Protein AF-A0A088CDV3-F1 (afdb_monomer)

InterPro domains:
  IPR012901 Carnosine N-methyltransferase [PF07942] (1-66)
  IPR012901 Carnosine N-methyltransferase [PTHR12303] (1-67)
  IPR012901 Carnosine N-methyltransferase [SM01296] (2-67)
  IPR029063 S-adenosyl-L-methionine-dependent methyltransferase superfamily [SSF53335] (2-52)

Solvent-accessible surface area (backbone atoms only — not comparable to full-atom values): 4129 Å² total; per-residue (Å²): 114,34,69,62,49,79,43,65,73,47,66,22,71,38,46,47,39,65,59,53,51,52,48,55,58,69,41,34,38,94,90,36,46,80,48,78,51,66,73,80,67,49,71,39,75,82,46,87,49,101,76,58,53,66,53,54,84,69,52,76,69,52,50,67,71,75,106

Nearest PDB structures (foldseek):
  5yf0-assembly1_A  TM=9.699E-01  e=1.307E-05  Homo sapiens
  5yf2-assembly1_B  TM=9.684E-01  e=4.162E-05  Homo sapiens
  4l6h-assembly1_A  TM=3.988E-01  e=1.600E+00  Candida albicans SC5314
  3pph-assembly2_B  TM=3.477E-01  e=2.954E+00  Candida albicans

Radius of gyration: 12.98 Å; Cα contacts (8 Å, |Δi|>4): 86; chains: 1; bounding box: 30×23×34 Å

Foldseek 3Di:
DDLEDEEEQHLLADLDSLVVVVVRVVVHDVNRYYHYHDDNNRPCPPVPDPVPSRHDRDDPVVVVVSD

pLDDT: mean 93.29, std 9.16, range [62.28, 98.75]

Sequence (67 aa):
AWDAVVTCFFLDTAHNIVEYIEIISKVLKDGGVWINLGPLLYHFADSYGPDDDMSIELSLEDVKRVA

Mean predicted aligned error: 3.61 Å

Structure (mmCIF, N/CA/C/O backbone):
data_AF-A0A088CDV3-F1
#
_entry.id   AF-A0A088CDV3-F1
#
loop_
_atom_site.group_PDB
_atom_site.id
_atom_site.type_symbol
_atom_site.label_atom_id
_atom_site.label_alt_id
_atom_site.label_comp_id
_atom_site.label_asym_id
_atom_site.label_entity_id
_atom_site.label_seq_id
_atom_site.pdbx_PDB_ins_code
_atom_site.Cartn_x
_atom_site.Cartn_y
_atom_site.Cartn_z
_atom_site.occupancy
_atom_site.B_iso_or_equiv
_atom_site.auth_seq_id
_atom_site.auth_comp_id
_atom_site.auth_asym_id
_atom_site.auth_atom_id
_atom_site.pdbx_PDB_model_num
ATOM 1 N N . ALA A 1 1 ? -7.711 12.079 12.407 1.00 93.38 1 ALA A N 1
ATOM 2 C CA . ALA A 1 1 ? -7.463 10.642 12.214 1.00 93.38 1 ALA A CA 1
ATOM 3 C C . ALA A 1 1 ? -8.667 10.030 11.510 1.00 93.38 1 ALA A C 1
ATOM 5 O O . ALA A 1 1 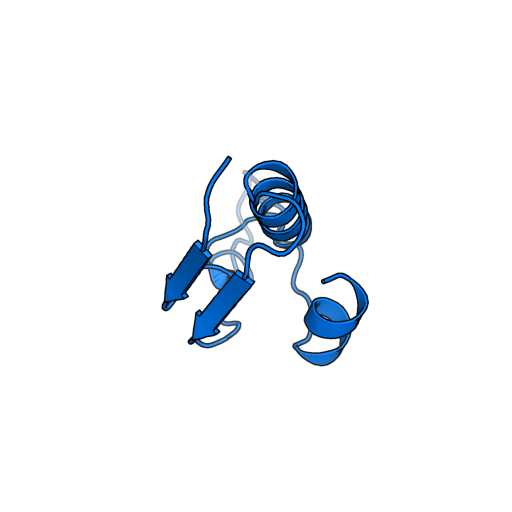? -9.769 10.539 11.705 1.00 93.38 1 ALA A O 1
ATOM 6 N N . TRP A 1 2 ? -8.458 9.000 10.695 1.00 98.56 2 TRP A N 1
ATOM 7 C CA . TRP A 1 2 ? -9.485 8.340 9.886 1.00 98.56 2 TRP A CA 1
ATOM 8 C C . TRP A 1 2 ? -9.857 6.979 10.469 1.00 98.56 2 TRP A C 1
ATOM 10 O O . TRP A 1 2 ? -9.001 6.275 11.003 1.00 98.56 2 TRP A O 1
ATOM 20 N N . ASP A 1 3 ? -11.129 6.600 10.343 1.00 98.69 3 ASP A N 1
ATOM 21 C CA . ASP A 1 3 ? -11.610 5.273 10.741 1.00 98.69 3 ASP A CA 1
ATOM 22 C C . ASP A 1 3 ? -11.136 4.170 9.793 1.00 98.69 3 ASP A C 1
ATOM 24 O O . ASP A 1 3 ? -10.885 3.043 10.222 1.00 98.69 3 ASP A O 1
ATOM 28 N N . ALA A 1 4 ? -11.014 4.506 8.511 1.00 98.62 4 ALA A N 1
ATOM 29 C CA . ALA A 1 4 ? -10.524 3.614 7.482 1.00 98.62 4 ALA A CA 1
ATOM 30 C C . ALA A 1 4 ? -9.770 4.383 6.394 1.00 98.62 4 ALA A C 1
ATOM 32 O O . ALA A 1 4 ? -10.110 5.526 6.081 1.00 98.62 4 ALA A O 1
ATOM 33 N N . VAL A 1 5 ? -8.793 3.721 5.781 1.00 98.75 5 VAL A N 1
ATOM 34 C CA . VAL A 1 5 ? -8.140 4.152 4.542 1.00 98.75 5 VAL A CA 1
ATOM 35 C C . VAL A 1 5 ? -8.303 3.032 3.522 1.00 98.75 5 VAL A C 1
ATOM 37 O O . VAL A 1 5 ? -8.078 1.865 3.838 1.00 98.75 5 VAL A O 1
ATOM 40 N N . VAL A 1 6 ? -8.713 3.376 2.302 1.00 98.69 6 VAL A N 1
ATOM 41 C CA . VAL A 1 6 ? -8.861 2.411 1.208 1.00 98.69 6 VAL A CA 1
ATOM 42 C C . VAL A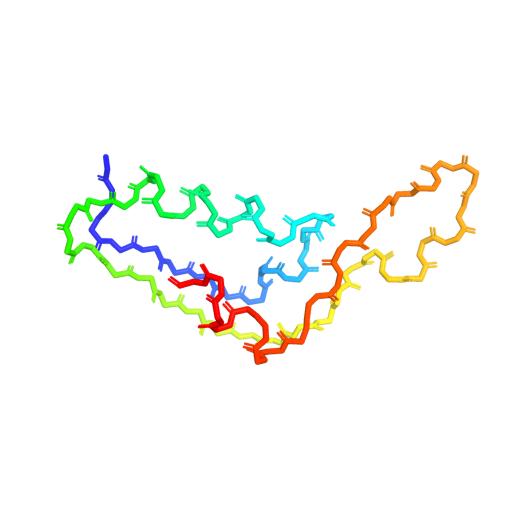 1 6 ? -8.002 2.856 0.039 1.00 98.69 6 VAL A C 1
ATOM 44 O O . VAL A 1 6 ? -8.188 3.955 -0.479 1.00 98.69 6 VAL A O 1
ATOM 47 N N . THR A 1 7 ? -7.076 2.001 -0.378 1.00 98.56 7 THR A N 1
ATOM 48 C CA . THR A 1 7 ? -6.222 2.221 -1.547 1.00 98.56 7 THR A CA 1
ATOM 49 C C . THR A 1 7 ? -6.614 1.236 -2.644 1.00 98.56 7 THR A C 1
ATOM 51 O O . THR A 1 7 ? -6.718 0.034 -2.402 1.00 98.56 7 THR A O 1
ATOM 54 N N . CYS A 1 8 ? -6.868 1.738 -3.853 1.00 98.50 8 CYS A N 1
ATOM 55 C CA . CYS A 1 8 ? -7.255 0.926 -5.004 1.00 98.50 8 CYS A CA 1
ATOM 56 C C . CYS A 1 8 ? -6.409 1.338 -6.211 1.00 98.50 8 CYS A C 1
ATOM 58 O O . CYS A 1 8 ? -6.538 2.481 -6.637 1.00 98.50 8 CYS A O 1
ATOM 60 N N . PHE A 1 9 ? -5.541 0.449 -6.718 1.00 97.94 9 PHE A N 1
ATOM 61 C CA . PHE A 1 9 ? -4.565 0.777 -7.782 1.00 97.94 9 PHE A CA 1
ATOM 62 C C . PHE A 1 9 ? -3.740 2.042 -7.461 1.00 97.94 9 PHE A C 1
ATOM 64 O O . PHE A 1 9 ? -3.660 2.968 -8.264 1.00 97.94 9 PHE A O 1
ATOM 71 N N . PHE A 1 10 ? -3.222 2.122 -6.230 1.00 98.44 10 PHE A N 1
ATOM 72 C CA . PHE A 1 10 ? -2.592 3.345 -5.718 1.00 98.44 10 PHE A CA 1
ATOM 73 C C . PHE A 1 10 ? -1.208 3.138 -5.099 1.00 98.44 10 PHE A C 1
ATOM 75 O O . PHE A 1 10 ? -0.353 4.002 -5.223 1.00 98.44 10 PHE A O 1
ATOM 82 N N . LEU A 1 11 ? -0.956 2.026 -4.403 1.00 97.75 11 LEU A N 1
ATOM 83 C CA . LEU A 1 11 ? 0.318 1.860 -3.689 1.00 97.75 11 LEU A CA 1
ATOM 84 C C . LEU A 1 11 ? 1.545 1.861 -4.603 1.00 97.75 11 LEU A C 1
ATOM 86 O O . LEU A 1 11 ? 2.622 2.282 -4.192 1.00 97.75 11 LEU A O 1
ATOM 90 N N . ASP A 1 12 ? 1.376 1.382 -5.824 1.00 96.56 12 ASP A N 1
ATOM 91 C CA . ASP A 1 12 ? 2.415 1.267 -6.834 1.00 96.56 12 ASP A CA 1
ATOM 92 C C . ASP A 1 12 ? 2.686 2.575 -7.591 1.00 96.56 12 ASP A C 1
ATOM 94 O O . ASP A 1 12 ? 3.603 2.635 -8.409 1.00 96.56 12 ASP A O 1
ATOM 98 N N . THR A 1 13 ? 1.969 3.656 -7.270 1.00 96.12 13 THR A N 1
ATOM 99 C CA . THR A 1 13 ? 2.266 5.003 -7.779 1.00 96.12 13 THR A CA 1
ATOM 1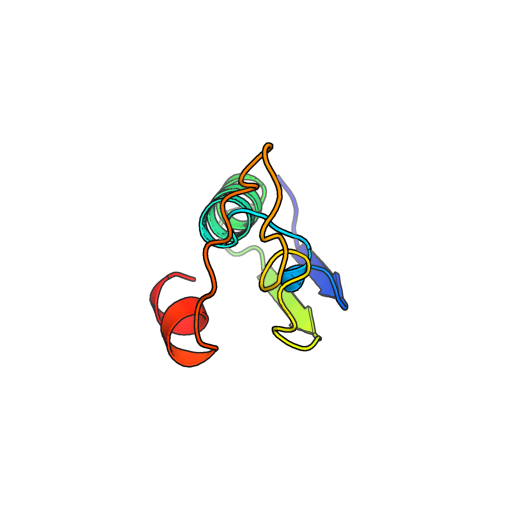00 C C . THR A 1 13 ? 3.312 5.741 -6.942 1.00 96.12 13 THR A C 1
ATOM 102 O O . THR A 1 13 ? 3.607 6.899 -7.224 1.00 96.12 13 THR A O 1
ATOM 105 N N . ALA A 1 14 ? 3.828 5.131 -5.872 1.00 95.25 14 ALA A N 1
ATOM 106 C CA . ALA A 1 14 ? 4.819 5.748 -5.001 1.00 95.25 14 ALA A CA 1
ATOM 107 C C . ALA A 1 14 ? 6.240 5.601 -5.568 1.00 95.25 14 ALA A C 1
ATOM 109 O O . ALA A 1 14 ? 6.617 4.531 -6.038 1.00 95.25 14 ALA A O 1
ATOM 110 N N . HIS A 1 15 ? 7.065 6.641 -5.412 1.00 94.31 15 HIS A N 1
ATOM 111 C CA . HIS A 1 15 ? 8.526 6.494 -5.487 1.00 94.31 15 HIS A CA 1
ATOM 112 C C . HIS A 1 15 ? 9.039 5.639 -4.325 1.00 94.31 15 HIS A C 1
ATOM 114 O O . HIS A 1 15 ? 9.903 4.789 -4.496 1.00 94.31 15 HIS A O 1
ATOM 120 N N . ASN A 1 16 ? 8.462 5.828 -3.137 1.00 94.81 16 ASN A N 1
ATOM 121 C CA . ASN A 1 16 ? 8.773 5.054 -1.948 1.00 94.81 16 ASN A CA 1
ATOM 122 C C . ASN A 1 16 ? 7.486 4.55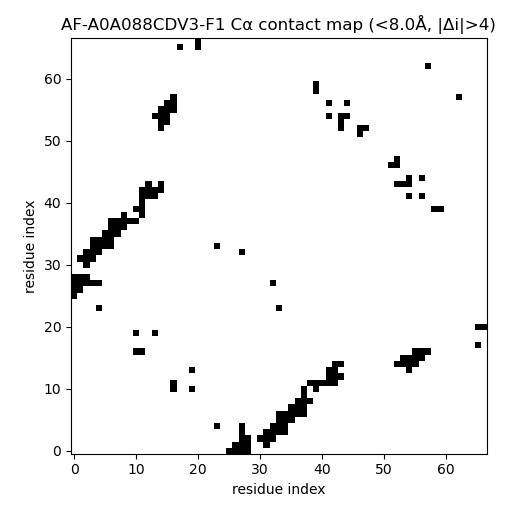7 -1.285 1.00 94.81 16 ASN A C 1
ATOM 124 O O . ASN A 1 16 ? 6.798 5.296 -0.580 1.00 94.81 16 ASN A O 1
ATOM 128 N N . ILE A 1 17 ? 7.160 3.281 -1.491 1.00 96.75 17 ILE A N 1
ATOM 129 C CA . ILE A 1 17 ? 5.956 2.669 -0.913 1.00 96.75 17 ILE A CA 1
ATOM 130 C C . ILE A 1 17 ? 5.965 2.664 0.626 1.00 96.75 17 ILE A C 1
ATOM 132 O O . ILE A 1 17 ? 4.900 2.702 1.243 1.00 96.75 17 ILE A O 1
ATOM 136 N N . VAL A 1 18 ? 7.142 2.671 1.264 1.00 97.00 18 VAL A N 1
ATOM 137 C CA . VAL A 1 18 ? 7.258 2.698 2.733 1.00 97.00 18 VAL A CA 1
ATOM 138 C C . VAL A 1 18 ? 6.714 4.012 3.292 1.00 97.00 18 VAL A C 1
ATOM 140 O O . VAL A 1 18 ? 6.004 4.000 4.294 1.00 97.00 18 VAL A O 1
ATOM 143 N N . GLU A 1 19 ? 6.947 5.133 2.607 1.00 96.94 19 GLU A N 1
ATOM 144 C CA . GLU A 1 19 ? 6.386 6.430 3.005 1.00 96.94 19 GLU A CA 1
ATOM 145 C C . GLU A 1 19 ? 4.859 6.427 2.948 1.00 96.94 19 GLU A C 1
ATOM 147 O O . GLU A 1 19 ? 4.207 6.944 3.856 1.00 96.94 19 GLU A O 1
ATOM 152 N N . TYR A 1 20 ? 4.269 5.799 1.926 1.00 98.00 20 TYR A N 1
ATOM 153 C CA . TYR A 1 20 ? 2.815 5.647 1.855 1.00 98.00 20 TYR A CA 1
ATOM 154 C C . TYR A 1 20 ? 2.293 4.839 3.046 1.00 98.00 20 TYR A C 1
ATOM 156 O O . TYR A 1 20 ? 1.350 5.281 3.701 1.00 98.00 20 TYR A O 1
ATOM 164 N N . ILE A 1 21 ? 2.925 3.708 3.378 1.00 97.94 21 ILE A N 1
ATOM 165 C CA . ILE A 1 21 ? 2.540 2.870 4.529 1.00 97.94 21 ILE A CA 1
ATOM 166 C C . ILE A 1 21 ? 2.634 3.665 5.840 1.00 97.94 21 ILE A C 1
ATOM 168 O O . ILE A 1 21 ? 1.694 3.656 6.639 1.00 97.94 21 ILE A O 1
ATOM 172 N N . GLU A 1 22 ? 3.722 4.411 6.046 1.00 98.00 22 GLU A N 1
ATOM 173 C CA . GLU A 1 22 ? 3.884 5.260 7.227 1.00 98.00 22 GLU A CA 1
ATOM 174 C C . GLU A 1 22 ? 2.796 6.329 7.333 1.00 98.00 22 GLU A C 1
ATOM 176 O O . GLU A 1 22 ? 2.269 6.569 8.421 1.00 98.00 22 GLU A O 1
ATOM 181 N N . ILE A 1 23 ? 2.470 7.000 6.225 1.00 98.31 23 ILE A N 1
ATOM 182 C CA . ILE A 1 23 ? 1.433 8.034 6.205 1.00 98.31 23 ILE A CA 1
ATOM 183 C C . ILE A 1 23 ? 0.077 7.407 6.509 1.00 98.31 23 ILE A C 1
ATOM 185 O O . ILE A 1 23 ? -0.641 7.931 7.358 1.00 98.31 23 ILE A O 1
ATOM 189 N N . ILE A 1 24 ? -0.258 6.278 5.880 1.00 98.44 24 ILE A N 1
ATOM 190 C CA . ILE A 1 24 ? -1.510 5.553 6.128 1.00 98.44 24 ILE A CA 1
ATOM 191 C C . ILE A 1 24 ? -1.628 5.196 7.616 1.00 98.44 24 ILE A C 1
ATOM 193 O O . ILE A 1 24 ? -2.653 5.493 8.230 1.00 98.44 24 ILE A O 1
ATOM 197 N N . SER A 1 25 ? -0.562 4.662 8.217 1.00 97.69 25 SER A N 1
ATOM 198 C CA . SER A 1 25 ? -0.503 4.365 9.654 1.00 97.69 25 SER A CA 1
ATOM 199 C C . SER A 1 25 ? -0.695 5.620 10.519 1.00 97.69 25 SER A C 1
ATOM 201 O O . SER A 1 25 ? -1.542 5.633 11.410 1.00 97.69 25 SER A O 1
ATOM 203 N N . LYS A 1 26 ? 0.004 6.723 10.208 1.00 98.38 26 LYS A N 1
ATOM 204 C CA . LYS A 1 26 ? -0.081 8.001 10.948 1.00 98.38 26 LYS A CA 1
ATOM 205 C C . LYS A 1 26 ? -1.464 8.650 10.886 1.00 98.38 26 LYS A C 1
ATOM 207 O O . LYS A 1 26 ? -1.857 9.341 11.827 1.00 98.38 26 LYS A O 1
ATOM 212 N N . VAL A 1 27 ? -2.176 8.517 9.767 1.00 98.56 27 VAL A N 1
ATOM 213 C CA . VAL A 1 27 ? -3.482 9.169 9.596 1.00 98.56 27 VAL A CA 1
ATOM 214 C C . VAL A 1 27 ? -4.635 8.323 10.127 1.00 98.56 27 VAL A C 1
ATOM 216 O O . VAL A 1 27 ? -5.702 8.883 10.396 1.00 98.56 27 VAL A O 1
ATOM 219 N N . LEU A 1 28 ?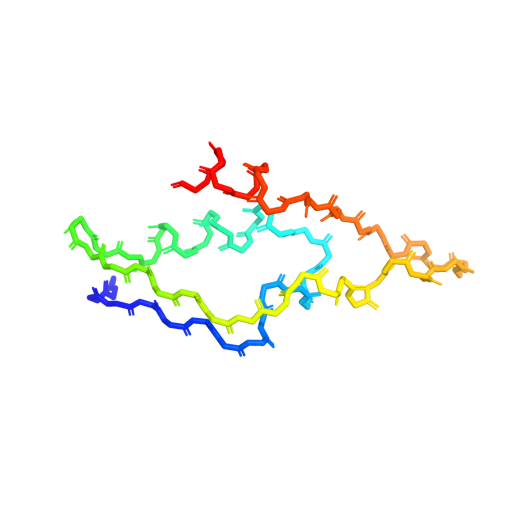 -4.451 7.012 10.293 1.00 98.69 28 LEU A N 1
ATOM 220 C CA . LEU A 1 28 ? -5.428 6.138 10.933 1.00 98.69 28 LEU A CA 1
ATOM 221 C C . LEU A 1 28 ? -5.523 6.419 12.435 1.00 98.69 28 LEU A C 1
ATOM 223 O O . LEU A 1 28 ? -4.563 6.809 13.093 1.00 98.69 28 LEU A O 1
ATOM 227 N N . LYS A 1 29 ? -6.724 6.250 12.985 1.00 98.31 29 LYS A N 1
ATOM 228 C CA . LYS A 1 29 ? -6.908 6.180 14.440 1.00 98.31 29 LYS A CA 1
ATOM 229 C C . LYS A 1 29 ? -6.394 4.835 14.966 1.00 98.31 29 LYS A C 1
ATOM 231 O O . LYS A 1 29 ? -6.350 3.862 14.212 1.00 98.31 29 LYS A O 1
ATOM 236 N N . ASP A 1 30 ? -6.155 4.735 16.270 1.00 97.06 30 ASP A N 1
ATOM 237 C CA . ASP A 1 30 ? -5.950 3.436 16.918 1.00 97.06 30 ASP A CA 1
ATOM 238 C C . ASP A 1 30 ? -7.152 2.512 16.655 1.00 97.06 30 ASP A C 1
ATOM 240 O O . ASP A 1 30 ? -8.311 2.876 16.882 1.00 97.06 30 ASP A O 1
ATOM 244 N N . GLY A 1 31 ? -6.877 1.317 16.126 1.00 97.12 31 GLY A N 1
ATOM 245 C CA . GLY A 1 31 ? -7.905 0.360 15.705 1.00 97.12 31 GLY A CA 1
ATOM 246 C C . GLY A 1 31 ? -8.641 0.725 14.407 1.00 97.12 31 GLY A C 1
ATOM 247 O O . GLY A 1 31 ? -9.622 0.065 14.065 1.00 97.12 31 GLY A O 1
ATOM 248 N N . GLY A 1 32 ? -8.210 1.767 13.692 1.00 98.31 32 GLY A N 1
ATOM 249 C CA . GLY A 1 32 ? -8.634 2.028 12.318 1.00 98.31 32 GLY A CA 1
ATOM 250 C C . GLY A 1 32 ? -8.125 0.951 11.357 1.00 98.31 32 GLY A C 1
ATOM 251 O O . GLY A 1 32 ? -7.190 0.214 11.670 1.00 98.31 32 GLY A O 1
ATOM 252 N N . VAL A 1 33 ? -8.754 0.842 10.187 1.00 98.38 33 VAL A N 1
ATOM 253 C CA . VAL A 1 33 ? -8.445 -0.225 9.222 1.00 98.38 33 VAL A CA 1
ATOM 254 C C . VAL A 1 33 ? -7.895 0.318 7.912 1.00 98.3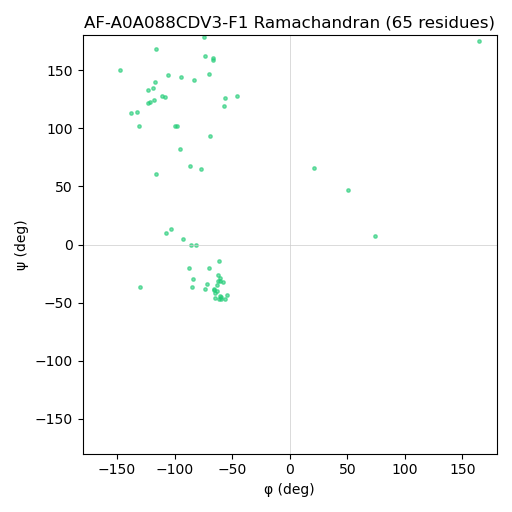8 33 VAL A C 1
ATOM 256 O O . VAL A 1 33 ? -8.396 1.293 7.359 1.00 98.38 33 VAL A O 1
ATOM 259 N N . TRP A 1 34 ? -6.893 -0.362 7.369 1.00 98.50 34 TRP A N 1
ATOM 260 C CA . TRP A 1 34 ? -6.423 -0.131 6.011 1.00 98.50 34 TRP A CA 1
ATOM 261 C C . TRP A 1 34 ? -6.821 -1.302 5.112 1.00 98.50 34 TRP A C 1
ATOM 263 O O . TRP A 1 34 ? -6.546 -2.458 5.429 1.00 98.50 34 TRP A O 1
ATOM 273 N N . ILE A 1 35 ? -7.480 -1.003 3.991 1.00 98.50 35 ILE A N 1
ATOM 274 C CA . ILE A 1 35 ? -7.842 -1.979 2.959 1.00 98.50 35 ILE A CA 1
ATOM 275 C C . ILE A 1 35 ? -7.136 -1.592 1.659 1.00 98.50 35 ILE A C 1
ATOM 277 O O . ILE A 1 35 ? -7.3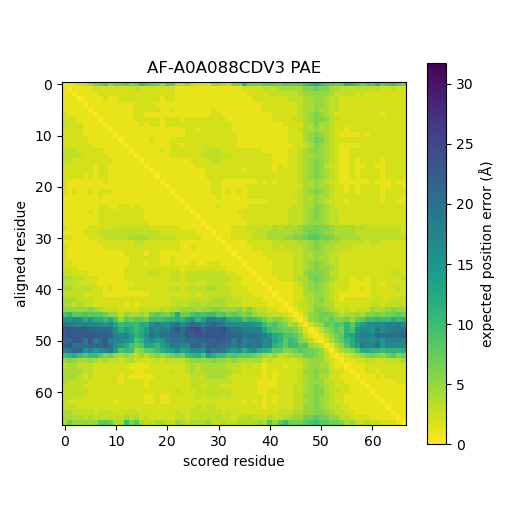16 -0.484 1.160 1.00 98.50 35 ILE A O 1
ATOM 281 N N . ASN A 1 36 ? -6.365 -2.516 1.089 1.00 98.44 36 ASN A N 1
ATOM 282 C CA . ASN A 1 36 ? -5.683 -2.321 -0.186 1.00 98.44 36 ASN A CA 1
ATOM 283 C C . ASN A 1 36 ? -6.157 -3.336 -1.233 1.00 98.44 36 ASN A C 1
ATOM 285 O O . ASN A 1 36 ? -6.217 -4.534 -0.949 1.00 98.44 36 ASN A O 1
ATOM 289 N N . LEU A 1 37 ? -6.435 -2.865 -2.449 1.00 98.38 37 LEU A N 1
ATOM 290 C CA . LEU A 1 37 ? -6.760 -3.701 -3.603 1.00 98.38 37 LEU A C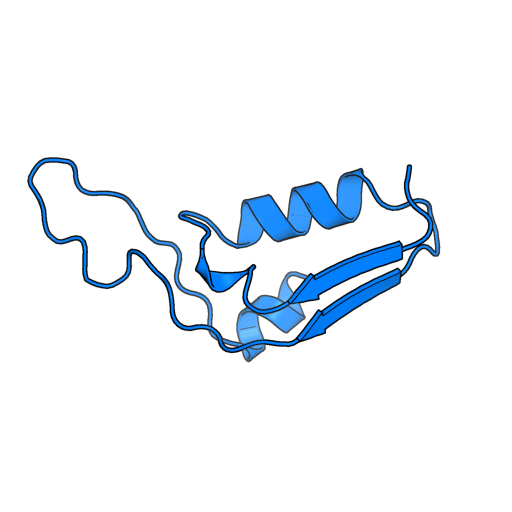A 1
ATOM 291 C C . LEU A 1 37 ? -6.046 -3.186 -4.859 1.00 98.38 37 LEU A C 1
ATOM 293 O O . LEU A 1 37 ? -6.364 -2.123 -5.379 1.00 98.38 37 LEU A O 1
ATOM 297 N N . GLY A 1 38 ? -5.110 -3.955 -5.395 1.00 97.56 38 GLY A N 1
ATOM 298 C CA . GLY A 1 38 ? -4.422 -3.586 -6.628 1.00 97.56 38 GLY A CA 1
ATOM 299 C C . GLY A 1 38 ? -3.157 -4.404 -6.854 1.00 97.56 38 GLY A C 1
ATOM 300 O O . GLY A 1 38 ? -2.797 -5.218 -5.995 1.00 97.56 38 GLY A O 1
ATOM 301 N N . PRO A 1 39 ? -2.508 -4.217 -8.012 1.00 97.69 39 PRO A N 1
ATOM 302 C CA . PRO A 1 39 ? -1.205 -4.801 -8.283 1.00 97.69 39 PRO A CA 1
ATOM 303 C C . PRO A 1 39 ? -0.089 -4.074 -7.511 1.00 97.69 39 PRO A C 1
ATOM 305 O O . PRO A 1 39 ? -0.330 -3.128 -6.762 1.00 97.69 39 PRO A O 1
ATOM 308 N N . LEU A 1 40 ? 1.138 -4.564 -7.689 1.00 97.00 40 LEU A N 1
ATOM 309 C CA . LEU A 1 40 ? 2.374 -3.864 -7.342 1.00 97.00 40 LEU A CA 1
ATOM 310 C C . LEU A 1 40 ? 3.157 -3.601 -8.636 1.00 97.00 40 LEU A C 1
ATOM 312 O O . LEU A 1 40 ? 4.235 -4.154 -8.839 1.00 97.00 40 LEU A O 1
ATOM 316 N N . LEU A 1 41 ? 2.551 -2.852 -9.563 1.00 96.56 41 LEU A N 1
ATOM 317 C CA . LEU A 1 41 ? 3.175 -2.476 -10.831 1.00 96.56 41 LEU A CA 1
ATOM 318 C C . LEU A 1 41 ? 3.807 -1.091 -10.674 1.00 96.56 41 LEU A C 1
ATOM 320 O O . LEU A 1 41 ? 3.189 -0.079 -11.002 1.00 96.56 41 LEU A O 1
ATOM 324 N N . TYR A 1 42 ? 5.014 -1.056 -10.108 1.00 95.31 42 TYR A N 1
ATOM 325 C CA . TYR A 1 42 ? 5.680 0.187 -9.725 1.00 95.31 42 TYR A CA 1
ATOM 326 C C . TYR A 1 42 ? 5.846 1.144 -10.904 1.00 95.31 42 TYR A C 1
ATOM 328 O O . TYR A 1 42 ? 6.513 0.834 -11.890 1.00 95.31 42 TYR A O 1
ATOM 336 N N . HIS A 1 43 ? 5.240 2.326 -10.779 1.00 91.81 43 HIS A N 1
ATOM 337 C CA . HIS A 1 43 ? 5.127 3.302 -11.863 1.00 91.81 43 HIS A CA 1
ATOM 338 C C . HIS A 1 43 ? 6.483 3.795 -12.383 1.00 91.81 43 HIS A C 1
ATOM 340 O O . HIS A 1 43 ? 6.599 4.148 -13.553 1.00 91.81 43 HIS A O 1
ATOM 346 N N . PHE A 1 44 ? 7.498 3.798 -11.517 1.00 91.75 44 PHE A N 1
ATOM 347 C CA . PHE A 1 44 ? 8.823 4.350 -11.794 1.00 91.75 44 PHE A CA 1
ATOM 348 C C . PHE A 1 44 ? 9.912 3.281 -11.983 1.00 91.75 44 PHE A C 1
ATOM 350 O O . PHE A 1 44 ? 11.083 3.635 -12.061 1.00 91.75 44 PHE A O 1
ATOM 357 N N . ALA A 1 45 ? 9.552 1.994 -12.082 1.00 87.69 45 ALA A N 1
ATOM 358 C CA . ALA A 1 45 ? 10.533 0.903 -12.164 1.00 87.69 45 ALA A CA 1
ATOM 359 C C . ALA A 1 45 ? 11.467 0.997 -13.388 1.00 87.69 45 ALA A C 1
ATOM 361 O O . ALA A 1 45 ? 12.636 0.622 -13.328 1.00 87.69 45 ALA A O 1
ATOM 362 N N . ASP A 1 46 ? 10.960 1.552 -14.494 1.00 84.94 46 ASP A N 1
ATOM 363 C CA . ASP A 1 46 ? 11.697 1.708 -15.754 1.00 84.94 46 ASP A CA 1
ATOM 364 C C . ASP A 1 46 ? 12.192 3.150 -15.998 1.00 84.94 46 ASP A C 1
ATOM 366 O O . ASP A 1 46 ? 12.593 3.499 -17.116 1.00 84.94 46 ASP A O 1
ATOM 370 N N . SER A 1 47 ? 12.161 4.017 -14.979 1.00 81.88 47 SER A N 1
ATOM 371 C CA . SER A 1 47 ? 12.553 5.429 -15.085 1.00 81.88 47 SER A CA 1
ATOM 372 C C . SER A 1 47 ? 14.077 5.615 -15.116 1.00 81.88 47 SER A C 1
ATOM 374 O O . SER A 1 47 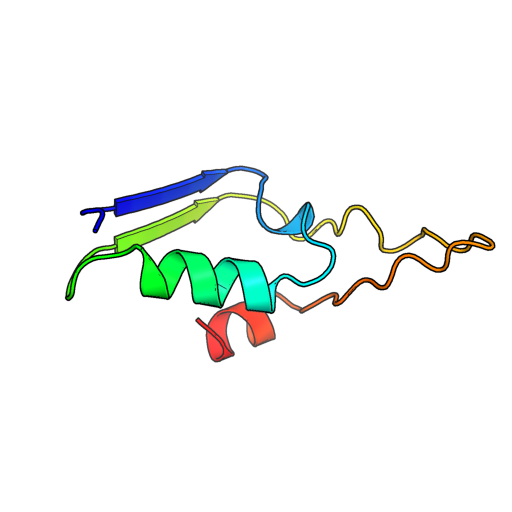? 14.667 6.240 -14.244 1.00 81.88 47 SER A O 1
ATOM 376 N N . TYR A 1 48 ? 14.740 5.111 -16.158 1.00 67.06 48 TYR A N 1
ATOM 377 C CA . TYR A 1 48 ? 16.180 5.287 -16.386 1.00 67.06 48 TYR A CA 1
ATOM 378 C C . TYR A 1 48 ? 16.462 6.592 -17.155 1.00 67.06 48 TYR A C 1
ATOM 380 O O . TYR A 1 48 ? 16.833 6.580 -18.332 1.00 67.06 48 TYR A O 1
ATOM 388 N N . GLY A 1 49 ? 16.215 7.737 -16.516 1.00 65.69 49 GLY A N 1
ATOM 389 C CA . GLY A 1 49 ? 16.430 9.076 -17.080 1.00 65.69 49 GLY A CA 1
ATOM 390 C C . GLY A 1 49 ? 17.490 9.888 -16.321 1.00 65.69 49 GLY A C 1
ATOM 391 O O . GLY A 1 49 ? 17.886 9.504 -15.228 1.00 65.69 49 GLY A O 1
ATOM 392 N N . PRO A 1 50 ? 17.951 11.034 -16.863 1.00 62.28 50 PRO A N 1
ATOM 393 C CA . PRO A 1 50 ? 18.917 11.917 -16.193 1.00 62.28 50 PRO A CA 1
ATOM 394 C C . PRO A 1 50 ? 18.415 12.508 -14.862 1.00 62.28 50 PRO A C 1
ATOM 396 O O . PRO A 1 50 ? 19.231 13.016 -14.098 1.00 62.28 50 PRO A O 1
ATOM 399 N N . ASP A 1 51 ? 17.109 12.419 -14.596 1.00 67.88 51 ASP A N 1
ATOM 400 C CA . ASP A 1 51 ? 16.466 12.816 -13.341 1.00 67.88 51 ASP A CA 1
ATOM 401 C C . ASP A 1 51 ? 16.339 11.657 -12.324 1.00 67.88 51 ASP A C 1
ATOM 403 O O . ASP A 1 51 ? 15.746 11.877 -11.277 1.00 67.88 51 ASP A O 1
ATOM 407 N N . ASP A 1 52 ? 16.896 10.465 -12.623 1.00 63.72 52 ASP A N 1
ATOM 408 C CA . ASP A 1 52 ? 16.996 9.245 -11.784 1.00 63.72 52 ASP A CA 1
ATOM 409 C C . ASP A 1 52 ? 15.963 9.192 -10.645 1.00 63.72 52 ASP A C 1
ATOM 411 O O . ASP A 1 52 ? 16.279 9.314 -9.456 1.00 63.72 52 ASP A O 1
ATOM 415 N N . ASP A 1 53 ? 14.691 9.091 -11.038 1.00 73.81 53 ASP A N 1
ATOM 416 C CA . ASP A 1 53 ? 13.573 9.057 -10.108 1.00 73.81 53 ASP A CA 1
ATOM 417 C C . ASP A 1 53 ? 13.623 7.734 -9.340 1.00 73.81 53 ASP A C 1
ATOM 419 O O . ASP A 1 53 ? 13.108 6.709 -9.787 1.00 73.81 53 ASP A O 1
ATOM 423 N N . MET A 1 54 ? 14.263 7.764 -8.170 1.00 82.19 54 MET A N 1
ATOM 424 C CA . MET A 1 54 ? 14.375 6.623 -7.264 1.00 82.19 54 MET A CA 1
ATOM 425 C C . MET A 1 54 ? 13.023 5.917 -7.091 1.00 82.19 54 MET A C 1
ATOM 427 O O . MET A 1 54 ? 12.022 6.542 -6.726 1.00 82.19 54 MET A O 1
ATOM 431 N N . SER A 1 55 ? 13.018 4.599 -7.302 1.00 91.25 55 SER A N 1
ATOM 432 C CA . SER A 1 55 ? 11.871 3.728 -7.049 1.00 91.25 55 SER A CA 1
ATOM 433 C C . SER A 1 55 ? 12.247 2.638 -6.047 1.00 91.25 55 SER A C 1
ATOM 435 O O . SER A 1 55 ? 13.204 1.891 -6.243 1.00 91.25 55 SER A O 1
ATOM 437 N N . ILE A 1 56 ? 11.518 2.567 -4.933 1.00 94.00 56 ILE A N 1
ATOM 438 C CA . ILE A 1 56 ? 11.623 1.485 -3.952 1.00 94.00 56 ILE A CA 1
ATOM 439 C C . ILE A 1 56 ? 10.511 0.481 -4.228 1.00 94.00 56 ILE A C 1
ATOM 441 O O . ILE A 1 56 ? 9.353 0.664 -3.843 1.00 94.00 56 ILE A O 1
ATOM 445 N N . GLU A 1 57 ? 10.914 -0.606 -4.869 1.00 94.56 57 GLU A N 1
ATOM 446 C CA . GLU A 1 57 ? 10.040 -1.658 -5.367 1.00 94.56 57 GLU A CA 1
ATOM 447 C C . GLU A 1 57 ? 10.046 -2.844 -4.397 1.00 94.56 57 GLU A C 1
ATOM 449 O O . GLU A 1 57 ? 10.990 -3.635 -4.348 1.00 94.56 57 GLU A O 1
ATOM 454 N N . LEU A 1 58 ? 9.000 -2.970 -3.580 1.00 96.50 58 LEU A N 1
ATOM 455 C CA . LEU A 1 58 ? 8.860 -4.076 -2.637 1.00 96.50 58 LEU A CA 1
ATOM 456 C C . LEU A 1 58 ? 8.034 -5.218 -3.226 1.00 96.50 58 LEU A C 1
ATOM 458 O O . LEU A 1 58 ? 7.021 -5.027 -3.896 1.00 96.50 58 LEU A O 1
ATOM 462 N N . SER A 1 59 ? 8.415 -6.446 -2.884 1.00 97.19 59 SER A N 1
ATOM 463 C CA . SER A 1 59 ? 7.543 -7.595 -3.107 1.00 97.19 59 SER A CA 1
ATOM 464 C C . SER A 1 59 ? 6.293 -7.505 -2.218 1.00 97.19 59 SER A C 1
ATOM 466 O O . SER A 1 59 ? 6.303 -6.872 -1.159 1.00 97.19 59 SER A O 1
ATOM 468 N N . LEU A 1 60 ? 5.215 -8.207 -2.586 1.00 96.50 60 LEU A N 1
ATOM 469 C CA . LEU A 1 60 ? 4.030 -8.306 -1.722 1.00 96.50 60 LEU A CA 1
ATOM 470 C C . LEU A 1 60 ? 4.368 -8.890 -0.340 1.00 96.50 60 LEU A C 1
ATOM 472 O O . LEU A 1 60 ? 3.727 -8.542 0.652 1.00 96.50 60 LEU A O 1
ATOM 476 N N . GLU A 1 61 ? 5.351 -9.788 -0.269 1.00 97.81 61 GLU A N 1
ATOM 477 C CA . GLU A 1 61 ? 5.811 -10.360 0.996 1.00 97.81 61 GLU A CA 1
ATOM 478 C C . GLU A 1 61 ? 6.451 -9.298 1.890 1.00 97.81 61 GLU A C 1
ATOM 480 O O . GLU A 1 61 ? 6.155 -9.257 3.083 1.00 97.81 61 GLU A O 1
ATOM 485 N N . ASP A 1 62 ? 7.264 -8.409 1.321 1.00 97.50 62 ASP A N 1
ATOM 486 C CA . ASP A 1 62 ? 7.924 -7.346 2.080 1.00 97.50 62 ASP A CA 1
ATOM 487 C C . ASP A 1 62 ? 6.949 -6.237 2.477 1.00 97.50 62 ASP A C 1
ATOM 489 O O . ASP A 1 62 ? 6.978 -5.799 3.625 1.00 97.50 62 ASP A O 1
ATOM 493 N N . VAL A 1 63 ? 6.002 -5.865 1.606 1.00 95.94 63 VAL A N 1
ATOM 494 C CA . VAL A 1 63 ? 4.910 -4.940 1.968 1.00 95.94 63 VAL A CA 1
ATOM 495 C C . VAL A 1 63 ? 4.150 -5.448 3.198 1.00 95.94 63 VAL A C 1
ATOM 497 O O . VAL A 1 63 ? 3.892 -4.681 4.120 1.00 95.94 63 VAL A O 1
ATOM 500 N N . LYS A 1 64 ? 3.846 -6.752 3.260 1.00 95.06 64 LYS A N 1
ATOM 501 C CA . LYS A 1 64 ? 3.164 -7.377 4.410 1.00 95.06 64 LYS A CA 1
ATOM 502 C C . LYS A 1 64 ? 4.011 -7.468 5.680 1.00 95.06 64 LYS A C 1
ATOM 504 O O . LYS A 1 64 ? 3.447 -7.703 6.741 1.00 95.06 64 LYS A O 1
ATOM 509 N N . ARG A 1 65 ? 5.341 -7.383 5.580 1.00 95.94 65 ARG A N 1
ATOM 510 C CA . ARG A 1 65 ? 6.240 -7.360 6.749 1.00 95.94 65 ARG A CA 1
ATOM 511 C C . ARG A 1 65 ? 6.386 -5.956 7.327 1.00 95.94 65 ARG A C 1
ATOM 513 O O . ARG A 1 65 ? 6.669 -5.832 8.514 1.00 95.94 65 ARG A O 1
ATOM 520 N N . VAL A 1 66 ? 6.269 -4.937 6.477 1.00 92.94 66 VAL A N 1
ATOM 521 C CA . VAL A 1 66 ? 6.409 -3.524 6.853 1.00 92.94 66 VAL A CA 1
ATOM 522 C C . VAL A 1 66 ? 5.094 -2.945 7.388 1.00 92.94 66 VAL A C 1
ATOM 524 O O . VAL A 1 66 ? 5.139 -2.111 8.290 1.00 92.94 66 VAL A O 1
ATOM 527 N N . ALA A 1 67 ? 3.955 -3.366 6.828 1.00 88.12 67 ALA A N 1
ATOM 528 C CA . ALA A 1 67 ? 2.608 -2.974 7.257 1.00 88.12 67 ALA A CA 1
ATOM 529 C C . ALA A 1 67 ? 2.181 -3.650 8.569 1.00 88.12 67 ALA A C 1
ATOM 531 O O . ALA A 1 67 ? 1.521 -2.961 9.380 1.00 88.12 67 ALA A O 1
#

Organism: NCBI:txid886359

Secondary structure (DSSP, 8-state):
-EEEEEEES-GGG-SBHHHHHHHHHHHEEEEEEEEEES----TTTT--STT----B---HHHHHHH-